Protein AF-A0A8S4QVA8-F1 (afdb_monomer)

Solvent-accessible surface area (backbone atoms only — not comparable to full-atom values): 4860 Å² total; per-residue (Å²): 134,88,90,67,89,82,54,68,77,65,74,68,58,86,75,75,53,65,52,64,62,64,55,50,53,53,51,52,52,56,53,70,69,42,97,64,86,70,71,46,77,51,76,50,76,47,79,24,36,46,100,60,82,73,52,102,87,41,65,51,56,50,75,41,77,50,74,51,76,50,68,87,131

InterPro domains:
  IPR002319 Phenylalanyl-tRNA synthetase [PF01409] (10-71)
  IPR045864 Class II Aminoacyl-tRNA synthetase/Biotinyl protein ligase (BPL) and lipoyl protein ligase (LPL) [G3DSA:3.30.930.10] (1-73)
  IPR045864 Class II Aminoacyl-tRNA synthetase/Biotinyl protein ligase (BPL) and lipoyl protein ligase (LPL) [SSF55681] (2-70)

pLDDT: mean 94.47, std 6.52, range [75.44, 98.5]

Mean predicted aligned erro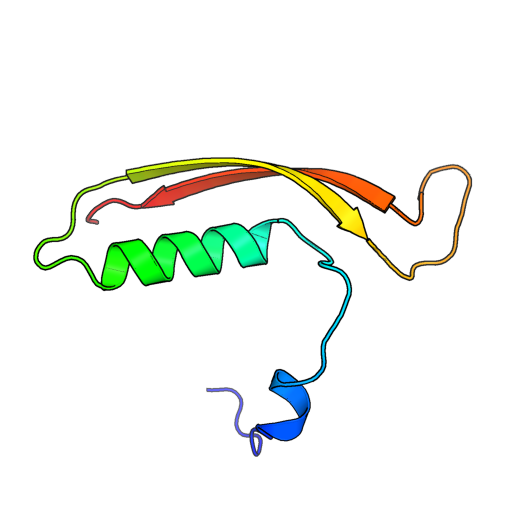r: 4.14 Å

Foldseek 3Di:
DPPDDDDPVVVPDDDFAAACVVVVVVVVVVQVPDPDHDKDKDKDWDKGADPDDDDPPDDRIDIDIDMDTDDDD

Radius of gyration: 16.11 Å; Cα contacts (8 Å, |Δi|>4): 76; chains: 1; bounding box: 38×25×39 Å

Sequence (73 aa):
GYRYSWKIAEAQKNLLRTHTTAVSARMLYRLAQQKEFTAQKYFSIDKVFRNESLDATHLAEFHQVEGVAAARG

Nearest PDB structures (foldseek):
  3l4g-assembly4_O  TM=9.750E-01  e=3.000E-06  Homo sapiens
  3l4g-assembly1_C  TM=9.702E-01  e=3.194E-06  Homo sapiens
  3l4g-assembly3_K  TM=9.645E-01  e=4.104E-06  Homo sapiens
  3wev-assembly1_A  TM=4.989E-01  e=5.146E+00  Marinomonas mediterranea MMB-1

Structure (mmCIF, N/CA/C/O backbone):
data_AF-A0A8S4QVA8-F1
#
_entry.id   AF-A0A8S4QVA8-F1
#
loop_
_atom_site.group_PDB
_atom_site.id
_atom_site.type_symbol
_atom_site.label_atom_id
_atom_site.label_alt_id
_atom_site.label_comp_id
_atom_site.label_asym_id
_atom_site.label_entity_id
_atom_site.label_seq_id
_atom_site.pdbx_PDB_ins_code
_atom_site.Cartn_x
_atom_site.Cartn_y
_atom_site.Cartn_z
_atom_site.occupancy
_atom_site.B_iso_or_equiv
_atom_site.auth_seq_id
_atom_site.auth_comp_id
_atom_site.auth_asym_id
_atom_site.auth_atom_id
_atom_site.pdbx_PDB_model_num
ATOM 1 N N . GLY A 1 1 ? -19.153 0.781 -6.186 1.00 93.25 1 GLY A N 1
ATOM 2 C CA . GLY A 1 1 ? -18.179 -0.111 -6.852 1.00 93.25 1 GLY A CA 1
ATOM 3 C C . GLY A 1 1 ? -18.030 0.267 -8.316 1.00 93.25 1 GLY A C 1
ATOM 4 O O . GLY A 1 1 ? -18.793 1.096 -8.791 1.00 93.25 1 GLY A O 1
ATOM 5 N N . TYR A 1 2 ? -17.082 -0.341 -9.028 1.00 95.81 2 TYR A N 1
ATOM 6 C CA . TYR A 1 2 ? -16.652 0.078 -10.374 1.00 95.81 2 TYR A CA 1
ATOM 7 C C . TYR A 1 2 ? -17.485 -0.465 -11.562 1.00 95.81 2 TYR A C 1
ATOM 9 O O . TYR A 1 2 ? -17.124 -0.219 -12.704 1.00 95.81 2 TYR A O 1
ATOM 17 N N . ARG A 1 3 ? -18.590 -1.192 -11.325 1.00 96.44 3 ARG A N 1
ATOM 18 C CA . ARG A 1 3 ? -19.538 -1.679 -12.361 1.00 96.44 3 ARG A CA 1
ATOM 19 C C . ARG A 1 3 ? -18.912 -2.479 -13.530 1.00 96.44 3 ARG A C 1
ATOM 21 O O . ARG A 1 3 ? -19.437 -2.441 -14.637 1.00 96.44 3 ARG A O 1
ATOM 28 N N . TYR A 1 4 ? -17.841 -3.237 -13.288 1.00 96.31 4 TYR A N 1
ATOM 29 C CA . TYR A 1 4 ? -17.271 -4.192 -14.250 1.00 96.31 4 TYR A CA 1
ATOM 30 C C . TYR A 1 4 ? -17.244 -5.611 -13.670 1.00 96.31 4 TYR A C 1
ATOM 32 O O . TYR A 1 4 ? -17.251 -5.794 -12.450 1.00 96.31 4 TYR A O 1
ATOM 40 N N . SER A 1 5 ? -17.192 -6.618 -14.544 1.00 97.00 5 SER A N 1
ATOM 41 C CA . SER A 1 5 ? -17.006 -8.013 -14.137 1.00 97.00 5 SER A CA 1
ATOM 42 C C . SER A 1 5 ? -15.567 -8.231 -13.681 1.00 97.00 5 SER A C 1
ATOM 44 O O . SER A 1 5 ? -14.648 -8.307 -14.500 1.00 97.00 5 SER A O 1
ATOM 46 N N . TRP A 1 6 ? -15.367 -8.319 -12.368 1.00 98.00 6 TRP A N 1
ATOM 47 C CA . TRP A 1 6 ? -14.064 -8.630 -11.796 1.00 98.00 6 TRP A CA 1
ATOM 48 C C . TRP A 1 6 ? -13.625 -10.049 -12.174 1.00 98.00 6 TRP A C 1
ATOM 50 O O . TRP A 1 6 ? -14.412 -10.993 -12.099 1.00 98.00 6 TRP A O 1
ATOM 60 N N . LYS A 1 7 ? -12.364 -10.201 -12.589 1.00 98.19 7 LYS A N 1
ATOM 61 C CA . LYS A 1 7 ? -11.789 -11.475 -13.035 1.00 98.19 7 LYS A CA 1
ATOM 62 C C . LYS A 1 7 ? -10.708 -11.921 -12.054 1.00 98.19 7 LYS A C 1
ATOM 64 O O . LYS A 1 7 ? -9.642 -11.315 -12.010 1.00 98.19 7 LYS A O 1
ATOM 69 N N . ILE A 1 8 ? -10.943 -13.023 -11.339 1.00 97.88 8 ILE A N 1
ATOM 70 C CA . ILE A 1 8 ? -9.953 -13.619 -10.419 1.00 97.88 8 ILE A CA 1
ATOM 71 C C . ILE A 1 8 ? -8.619 -13.919 -11.113 1.00 97.88 8 ILE A C 1
ATOM 73 O O . ILE A 1 8 ? -7.561 -13.649 -10.553 1.00 97.88 8 ILE A O 1
ATOM 77 N N . ALA A 1 9 ? -8.676 -14.392 -12.361 1.00 98.19 9 ALA A N 1
ATOM 78 C CA . ALA A 1 9 ? -7.495 -14.694 -13.162 1.00 98.19 9 ALA A CA 1
ATOM 79 C C . ALA A 1 9 ? -6.601 -13.463 -13.399 1.00 98.19 9 ALA A C 1
ATOM 81 O O . ALA A 1 9 ? -5.399 -13.618 -13.581 1.00 98.19 9 ALA A O 1
ATOM 82 N N . GLU A 1 10 ? -7.159 -12.245 -13.374 1.00 97.81 10 GLU A N 1
ATOM 83 C CA . GLU A 1 10 ? -6.367 -11.014 -13.465 1.00 97.81 10 GLU A CA 1
ATOM 84 C C . GLU A 1 10 ? -5.610 -10.745 -12.160 1.00 97.81 10 GLU A C 1
ATOM 86 O O . GLU A 1 10 ? -4.423 -10.440 -12.181 1.00 97.81 10 GLU 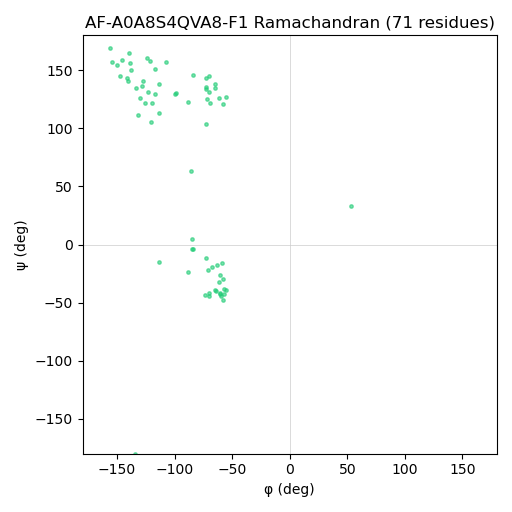A O 1
ATOM 91 N N . ALA A 1 11 ? -6.273 -10.920 -11.015 1.00 97.19 11 ALA A N 1
ATOM 92 C CA . ALA A 1 11 ? -5.691 -10.668 -9.697 1.00 97.19 11 ALA A CA 1
ATOM 93 C C . ALA A 1 11 ? -4.618 -11.695 -9.286 1.00 97.19 11 ALA A C 1
ATOM 95 O O . ALA A 1 11 ? -3.791 -11.402 -8.427 1.00 97.19 11 ALA A O 1
ATOM 96 N N . GLN A 1 12 ? -4.632 -12.892 -9.878 1.00 98.12 12 GLN A N 1
ATOM 97 C CA . GLN A 1 12 ? -3.661 -13.959 -9.607 1.00 98.12 12 GLN A CA 1
ATOM 98 C C . GLN A 1 12 ? -2.367 -13.844 -10.427 1.00 98.12 12 GLN A C 1
ATOM 100 O O . GLN A 1 12 ? -1.452 -14.647 -10.237 1.00 98.12 12 GLN A O 1
ATOM 105 N N . LYS A 1 13 ? -2.262 -12.869 -11.338 1.00 98.25 13 LYS A N 1
ATOM 106 C CA . LYS A 1 13 ? -1.025 -12.632 -12.084 1.00 98.25 13 LYS A CA 1
ATOM 107 C C . LYS A 1 13 ? 0.050 -12.086 -11.151 1.00 98.25 13 LYS A C 1
ATOM 109 O O . LYS A 1 13 ? -0.105 -11.024 -10.553 1.00 98.25 13 LYS A O 1
ATOM 114 N N . ASN A 1 14 ? 1.167 -12.798 -11.072 1.00 97.94 14 ASN A N 1
ATOM 1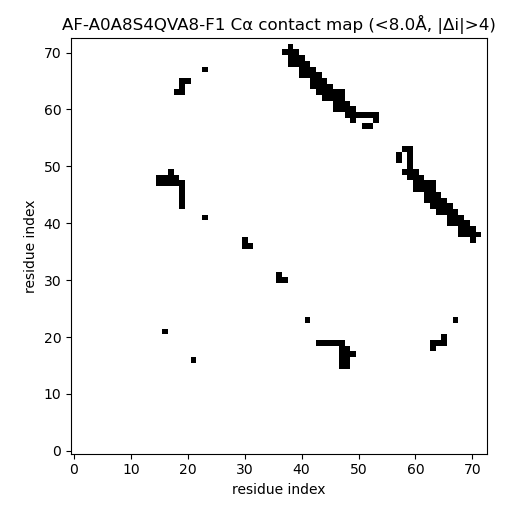15 C CA . ASN A 1 14 ? 2.327 -12.324 -10.334 1.00 97.94 14 ASN A CA 1
ATOM 116 C C . ASN A 1 14 ? 3.022 -11.188 -11.091 1.00 97.94 14 ASN A C 1
ATOM 118 O O . ASN A 1 14 ? 3.142 -11.216 -12.315 1.00 97.94 14 ASN A O 1
ATOM 122 N N . LEU A 1 15 ? 3.524 -10.215 -10.336 1.00 97.12 15 LEU A N 1
ATOM 123 C CA . LEU A 1 15 ? 4.320 -9.097 -10.828 1.00 97.12 15 LEU A CA 1
ATOM 124 C C . LEU A 1 15 ? 5.379 -8.714 -9.793 1.00 97.12 15 LEU A C 1
ATOM 126 O O . LEU A 1 15 ? 5.237 -9.008 -8.602 1.00 97.12 15 LEU A O 1
ATOM 130 N N . LEU A 1 16 ? 6.437 -8.041 -10.242 1.00 97.12 16 LEU A N 1
ATOM 131 C CA . LEU A 1 16 ? 7.371 -7.381 -9.334 1.00 97.12 16 LEU A CA 1
ATOM 132 C C . LEU A 1 16 ? 6.673 -6.179 -8.700 1.00 97.12 16 LEU A C 1
ATOM 134 O O . LEU A 1 16 ? 6.044 -5.388 -9.399 1.00 97.12 16 LEU A O 1
ATOM 138 N N . ARG A 1 17 ? 6.763 -6.046 -7.374 1.00 95.75 17 ARG A N 1
ATOM 139 C CA . ARG A 1 17 ? 6.046 -4.995 -6.636 1.00 95.75 17 ARG A CA 1
ATOM 140 C C . ARG A 1 17 ? 6.371 -3.604 -7.191 1.00 95.75 17 ARG A C 1
ATOM 142 O O . ARG A 1 17 ? 7.533 -3.207 -7.260 1.00 95.75 17 ARG A O 1
ATOM 149 N N . THR A 1 18 ? 5.330 -2.856 -7.525 1.00 96.50 18 THR A N 1
ATOM 150 C CA . THR A 1 18 ? 5.450 -1.520 -8.123 1.00 96.50 18 THR A CA 1
ATOM 151 C C . THR A 1 18 ? 5.534 -0.404 -7.085 1.00 96.50 18 THR A C 1
ATOM 153 O O . THR A 1 18 ? 6.088 0.659 -7.358 1.00 96.50 18 THR A O 1
ATOM 156 N N . HIS A 1 19 ? 5.021 -0.666 -5.878 1.00 97.62 19 HIS A N 1
ATOM 157 C CA . HIS A 1 19 ? 4.984 0.250 -4.738 1.00 97.62 19 HIS A CA 1
ATOM 158 C C . HIS A 1 19 ? 5.034 -0.525 -3.413 1.00 97.62 19 HIS A C 1
ATOM 160 O O . HIS A 1 19 ? 4.574 -1.670 -3.333 1.00 97.62 19 HIS A O 1
ATOM 166 N N . THR A 1 20 ? 5.514 0.114 -2.342 1.00 98.25 20 THR A N 1
ATOM 167 C CA . THR A 1 20 ? 5.451 -0.444 -0.979 1.00 98.25 20 THR A CA 1
ATOM 168 C C . THR A 1 20 ? 4.036 -0.431 -0.395 1.00 98.25 20 THR A C 1
ATOM 170 O O . THR A 1 20 ? 3.768 -1.170 0.548 1.00 98.25 20 THR A O 1
ATOM 173 N N . THR A 1 21 ? 3.080 0.261 -1.021 1.00 98.12 21 THR A N 1
ATOM 174 C CA . THR A 1 21 ? 1.669 0.303 -0.599 1.00 98.12 21 THR A CA 1
ATOM 175 C C . THR A 1 21 ? 1.006 -1.075 -0.544 1.00 98.12 21 THR A C 1
ATOM 177 O O . THR A 1 21 ? 0.157 -1.324 0.312 1.00 98.12 21 THR A O 1
ATOM 180 N N . ALA A 1 22 ? 1.431 -2.028 -1.383 1.00 97.50 22 ALA A N 1
ATOM 181 C CA . ALA A 1 22 ? 0.974 -3.418 -1.286 1.00 97.50 22 ALA A CA 1
ATOM 182 C C . ALA A 1 22 ? 1.350 -4.069 0.065 1.00 97.50 22 ALA A C 1
ATOM 184 O O . ALA A 1 22 ? 0.604 -4.893 0.600 1.00 97.50 22 ALA A O 1
ATOM 185 N N . VAL A 1 23 ? 2.485 -3.674 0.655 1.00 97.81 23 VAL A N 1
ATOM 186 C CA . VAL A 1 23 ? 2.903 -4.097 2.000 1.00 97.81 23 VAL A CA 1
ATOM 187 C C . VAL A 1 23 ? 2.005 -3.462 3.055 1.00 97.81 23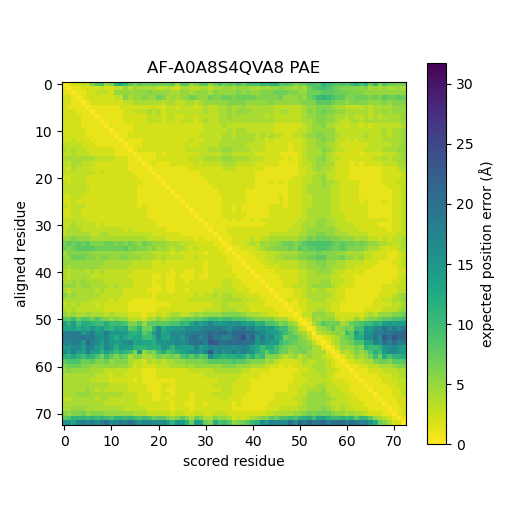 VAL A C 1
ATOM 189 O O . VAL A 1 23 ? 1.529 -4.176 3.937 1.00 97.81 23 VAL A O 1
ATOM 192 N N . SER A 1 24 ? 1.704 -2.168 2.942 1.00 98.38 24 SER A N 1
ATOM 193 C CA . SER A 1 24 ? 0.770 -1.483 3.843 1.00 98.38 24 SER A CA 1
ATOM 194 C C . SER A 1 24 ? -0.623 -2.105 3.805 1.00 98.38 24 SER A C 1
ATOM 196 O O . SER A 1 24 ? -1.178 -2.399 4.860 1.00 98.38 24 SER A O 1
ATOM 198 N N . ALA A 1 25 ? -1.152 -2.427 2.620 1.00 98.38 25 ALA A N 1
ATOM 199 C CA . ALA A 1 25 ? -2.422 -3.140 2.476 1.00 98.38 25 ALA A CA 1
ATOM 200 C C . ALA A 1 25 ? -2.409 -4.491 3.214 1.00 98.38 25 ALA A C 1
ATOM 202 O O . ALA A 1 25 ? -3.351 -4.823 3.935 1.00 98.38 25 ALA A O 1
ATOM 203 N N . ARG A 1 26 ? -1.307 -5.247 3.116 1.00 98.19 26 ARG A N 1
ATOM 204 C CA . ARG A 1 26 ? -1.123 -6.505 3.856 1.00 98.19 26 ARG A CA 1
ATOM 205 C C . ARG A 1 26 ? -1.067 -6.294 5.372 1.00 98.19 26 ARG A C 1
ATOM 207 O O . ARG A 1 26 ? -1.613 -7.109 6.115 1.00 98.19 26 ARG A O 1
ATOM 214 N N . MET A 1 27 ? -0.417 -5.231 5.842 1.00 98.19 27 MET A N 1
ATOM 215 C CA . MET A 1 27 ? -0.343 -4.907 7.272 1.00 98.19 27 MET A CA 1
ATOM 216 C C . MET A 1 27 ? -1.695 -4.452 7.825 1.00 98.19 27 MET A C 1
ATOM 218 O O . MET A 1 27 ? -2.097 -4.914 8.889 1.00 98.19 27 MET A O 1
ATOM 222 N N . LEU A 1 28 ? -2.434 -3.634 7.075 1.00 98.00 28 LEU A N 1
ATOM 223 C CA . LEU A 1 28 ? -3.790 -3.214 7.427 1.00 98.00 28 LEU A CA 1
ATOM 224 C C . LEU A 1 28 ? -4.763 -4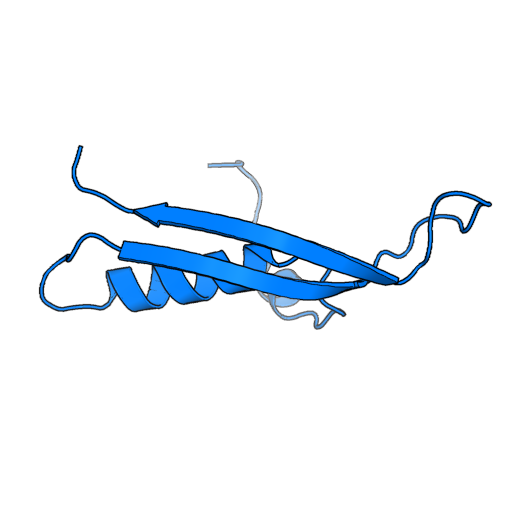.394 7.446 1.00 98.00 28 LEU A C 1
ATOM 226 O O . LEU A 1 28 ? -5.564 -4.499 8.370 1.00 98.00 28 LEU A O 1
ATOM 230 N N . TYR A 1 29 ? -4.657 -5.322 6.490 1.00 98.12 29 TYR A N 1
ATOM 231 C CA . TYR A 1 29 ? -5.444 -6.554 6.515 1.00 98.12 29 TYR A CA 1
ATOM 232 C C . TYR A 1 29 ? -5.192 -7.344 7.803 1.00 98.12 29 TYR A C 1
ATOM 234 O O . TYR A 1 29 ? -6.143 -7.722 8.480 1.00 98.12 29 TYR A O 1
ATOM 242 N N . ARG A 1 30 ? -3.921 -7.536 8.187 1.00 97.44 30 ARG A N 1
ATOM 243 C CA . ARG A 1 30 ? -3.553 -8.215 9.443 1.00 97.44 30 ARG A CA 1
ATOM 244 C C . ARG A 1 30 ? -4.085 -7.489 10.677 1.00 97.44 30 ARG A C 1
ATOM 246 O O . ARG A 1 30 ? -4.578 -8.151 11.582 1.00 97.44 30 ARG A O 1
ATOM 253 N N . LEU A 1 31 ? -4.006 -6.158 10.704 1.00 97.19 31 LEU A N 1
ATOM 254 C CA . LEU A 1 31 ? -4.576 -5.342 11.778 1.00 97.19 31 LEU A CA 1
ATOM 255 C C . LEU A 1 31 ? -6.094 -5.545 11.885 1.00 97.19 31 LEU A C 1
ATOM 257 O O . LEU A 1 31 ? -6.611 -5.724 12.981 1.00 97.19 31 LEU A O 1
ATOM 261 N N . ALA A 1 32 ? -6.795 -5.600 10.751 1.00 96.44 32 ALA A N 1
ATOM 262 C CA . ALA A 1 32 ? -8.236 -5.831 10.705 1.00 96.44 32 ALA A CA 1
ATOM 263 C C . ALA A 1 32 ? -8.659 -7.246 11.149 1.00 96.44 32 ALA A C 1
ATOM 265 O O . ALA A 1 32 ? -9.817 -7.439 11.501 1.00 96.44 32 ALA A O 1
ATOM 266 N N . GLN A 1 33 ? -7.748 -8.228 11.149 1.00 97.19 33 GLN A N 1
ATOM 267 C CA . GLN A 1 33 ? -8.023 -9.578 11.665 1.00 97.19 33 GLN A CA 1
ATOM 268 C C . GLN A 1 33 ? -7.852 -9.697 13.192 1.00 97.19 33 GLN A C 1
ATOM 270 O O . GLN A 1 33 ? -8.084 -10.769 13.753 1.00 97.19 33 GLN A O 1
ATOM 275 N N . GLN A 1 34 ? -7.403 -8.644 13.883 1.00 95.88 34 GLN A N 1
ATOM 276 C CA . GLN A 1 34 ? -7.272 -8.668 15.341 1.00 95.88 34 GLN A CA 1
ATOM 277 C C . GLN A 1 34 ? -8.653 -8.673 16.009 1.00 95.88 34 GLN A C 1
ATOM 279 O O . GLN A 1 34 ? -9.584 -8.035 15.526 1.00 95.88 34 GLN A O 1
ATOM 284 N N . LYS A 1 35 ? -8.778 -9.370 17.151 1.00 96.00 35 LYS A N 1
ATOM 285 C CA . LYS A 1 35 ? -10.032 -9.407 17.932 1.00 96.00 35 LYS A CA 1
ATOM 286 C C . LYS A 1 35 ? -10.494 -8.010 18.340 1.00 96.00 35 LYS A C 1
ATOM 288 O O . LYS A 1 35 ? -11.685 -7.721 18.327 1.00 96.00 35 LYS A O 1
ATOM 293 N N . GLU A 1 36 ? -9.539 -7.158 18.690 1.00 95.44 36 GLU A N 1
ATOM 294 C CA . GLU A 1 36 ? -9.771 -5.772 19.064 1.00 95.44 36 GLU A CA 1
ATOM 295 C C . GLU A 1 36 ? -8.854 -4.871 18.246 1.00 95.44 36 GLU A C 1
ATOM 297 O O . GLU A 1 36 ? -7.665 -5.149 18.081 1.00 95.44 36 GLU A O 1
ATOM 302 N N . PHE A 1 37 ? -9.407 -3.769 17.742 1.00 96.00 37 PHE A N 1
ATOM 303 C CA . PHE A 1 37 ? -8.616 -2.768 17.042 1.00 96.00 37 PHE A CA 1
ATOM 304 C C . PHE A 1 37 ? -7.733 -2.001 18.025 1.00 96.00 37 PHE A C 1
ATOM 306 O O . PHE A 1 37 ? -8.243 -1.349 18.941 1.00 96.00 37 PHE A O 1
ATOM 313 N N . THR A 1 38 ? -6.431 -1.992 17.748 1.00 96.12 38 THR A N 1
ATOM 314 C CA . THR A 1 38 ? -5.455 -1.107 18.390 1.00 96.12 38 THR A CA 1
ATOM 315 C C . THR A 1 38 ? -4.903 -0.131 17.356 1.00 96.12 38 THR A C 1
ATOM 317 O O . THR A 1 38 ? -4.621 -0.522 16.225 1.00 96.12 38 THR A O 1
ATOM 320 N N . ALA A 1 39 ? -4.750 1.142 17.723 1.00 97.31 39 ALA A N 1
ATOM 321 C CA . ALA A 1 39 ? -4.152 2.133 16.833 1.00 97.31 39 ALA A CA 1
ATOM 322 C C . ALA A 1 39 ? -2.682 1.789 16.554 1.00 97.31 39 ALA A C 1
ATOM 324 O O . ALA A 1 39 ? -1.950 1.401 17.462 1.00 97.31 39 ALA A O 1
ATOM 325 N N . GLN A 1 40 ? -2.249 1.936 15.304 1.00 97.94 40 GLN A N 1
ATOM 326 C CA . GLN A 1 40 ? -0.922 1.517 14.857 1.00 97.94 40 GLN A CA 1
ATOM 327 C C . GLN A 1 40 ? -0.289 2.554 13.936 1.00 97.94 40 GLN A C 1
ATOM 329 O O . GLN A 1 40 ? -0.975 3.253 13.188 1.00 97.94 40 GLN A O 1
ATOM 334 N N . LYS A 1 41 ? 1.044 2.616 13.961 1.00 98.25 41 LYS A N 1
ATOM 335 C CA . LYS A 1 41 ? 1.863 3.375 13.012 1.00 98.25 41 LYS A CA 1
ATOM 336 C C . LYS A 1 41 ? 2.891 2.422 12.410 1.00 98.25 41 LYS A C 1
ATOM 338 O O . LYS A 1 41 ? 3.672 1.826 13.146 1.00 98.25 41 LYS A O 1
ATOM 343 N N . TYR A 1 42 ? 2.883 2.275 11.092 1.00 98.31 42 TYR A N 1
ATOM 344 C CA . TYR A 1 42 ? 3.830 1.442 10.356 1.00 98.31 42 TYR A CA 1
ATOM 345 C C . TYR A 1 42 ? 4.671 2.306 9.421 1.00 98.31 42 TYR A C 1
ATOM 347 O O . TYR A 1 42 ? 4.201 3.330 8.927 1.00 98.31 42 TYR A O 1
ATOM 355 N N . PHE A 1 43 ? 5.898 1.868 9.146 1.00 98.38 43 PHE A N 1
ATOM 356 C CA . PHE A 1 4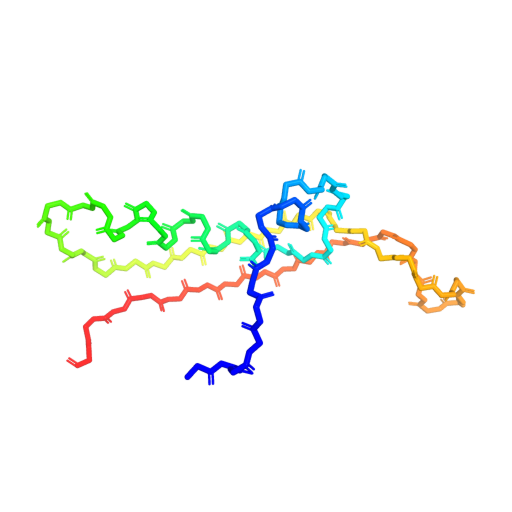3 ? 6.740 2.437 8.101 1.00 98.38 43 PHE A CA 1
ATOM 357 C C . PHE A 1 43 ? 7.461 1.325 7.339 1.00 98.38 43 PHE A C 1
ATOM 359 O O . PHE A 1 43 ? 7.651 0.222 7.854 1.00 98.38 43 PHE A O 1
ATOM 366 N N . SER A 1 44 ? 7.851 1.613 6.103 1.00 98.19 44 SER A N 1
ATOM 367 C CA . SER A 1 44 ? 8.667 0.727 5.281 1.00 98.19 44 SER A CA 1
ATOM 368 C C . SER A 1 44 ? 9.569 1.536 4.358 1.00 98.19 44 SER A C 1
ATOM 370 O O . SER A 1 44 ? 9.188 2.606 3.883 1.00 98.19 44 SER A O 1
ATOM 372 N N . ILE A 1 45 ? 10.768 1.012 4.116 1.00 98.19 45 ILE A N 1
ATOM 373 C CA . ILE A 1 45 ? 11.716 1.503 3.118 1.00 98.19 45 ILE A CA 1
ATOM 374 C C . ILE A 1 45 ? 12.157 0.272 2.351 1.00 98.19 45 ILE A C 1
ATOM 376 O O . ILE A 1 45 ? 12.786 -0.612 2.929 1.00 98.19 45 ILE A O 1
ATOM 380 N N . ASP A 1 46 ? 11.768 0.164 1.086 1.00 97.25 46 ASP A N 1
ATOM 381 C CA . ASP A 1 46 ? 12.066 -1.040 0.318 1.00 97.25 46 ASP A CA 1
ATOM 382 C C . ASP A 1 46 ? 12.122 -0.760 -1.187 1.00 97.25 46 ASP A C 1
ATOM 384 O O . ASP A 1 46 ? 11.552 0.215 -1.681 1.00 97.25 46 ASP A O 1
ATOM 388 N N . LYS A 1 47 ? 12.818 -1.626 -1.922 1.00 96.75 47 LYS A N 1
ATOM 389 C CA . LYS A 1 47 ? 12.998 -1.512 -3.372 1.00 96.75 47 LYS A CA 1
ATOM 390 C C . LYS A 1 47 ? 11.709 -1.846 -4.126 1.00 96.75 47 LYS A C 1
ATOM 392 O O . LYS A 1 47 ? 11.106 -2.887 -3.867 1.00 96.75 47 LYS A O 1
ATOM 397 N N . VAL A 1 48 ? 11.328 -1.031 -5.101 1.00 97.12 48 VAL A N 1
ATOM 398 C CA . VAL A 1 48 ? 10.180 -1.238 -5.998 1.00 97.12 48 VAL A CA 1
ATOM 399 C C . VAL A 1 48 ? 10.624 -1.207 -7.456 1.00 97.12 48 VAL A C 1
ATOM 401 O O . VAL A 1 48 ? 11.694 -0.685 -7.755 1.00 97.12 48 VAL A O 1
ATOM 404 N N . PHE A 1 49 ? 9.806 -1.767 -8.348 1.00 96.00 49 PHE A N 1
ATOM 405 C CA . PHE A 1 49 ? 10.120 -1.930 -9.767 1.00 96.00 49 PHE A CA 1
ATOM 406 C C . PHE A 1 49 ? 9.053 -1.263 -10.629 1.00 96.00 49 PHE A C 1
ATOM 408 O O . PHE A 1 49 ? 7.862 -1.516 -10.441 1.00 96.00 49 PHE A O 1
ATOM 415 N N . ARG A 1 50 ? 9.460 -0.448 -11.601 1.00 92.56 50 ARG A N 1
ATOM 416 C CA . ARG A 1 50 ? 8.541 0.175 -12.556 1.00 92.56 50 ARG A CA 1
ATOM 417 C C . ARG A 1 50 ? 9.034 -0.037 -13.974 1.00 92.56 50 ARG A C 1
ATOM 419 O O . ARG A 1 50 ? 10.172 0.277 -14.301 1.00 92.56 50 ARG A O 1
ATOM 426 N N . ASN A 1 51 ? 8.150 -0.579 -14.807 1.00 86.81 51 ASN A N 1
ATOM 427 C CA . ASN A 1 51 ? 8.396 -0.756 -16.233 1.00 86.81 51 ASN A CA 1
ATOM 428 C C . ASN A 1 51 ? 8.021 0.531 -16.985 1.00 86.81 51 ASN A C 1
ATOM 430 O O . ASN A 1 51 ? 7.058 0.560 -17.749 1.00 86.81 51 ASN A O 1
ATOM 434 N N . GLU A 1 52 ? 8.733 1.607 -16.666 1.00 80.75 52 GLU A N 1
ATOM 435 C CA . GLU A 1 52 ? 8.638 2.916 -17.314 1.00 80.75 52 GLU A CA 1
ATOM 436 C C . GLU A 1 52 ? 9.890 3.134 -18.178 1.00 80.75 52 GLU A C 1
ATOM 438 O O . GLU A 1 52 ? 10.921 2.488 -17.963 1.00 80.75 52 GLU A O 1
ATOM 443 N N . SER A 1 53 ? 9.803 4.009 -19.183 1.00 78.19 53 SER A N 1
ATOM 444 C CA . SER A 1 53 ? 10.950 4.333 -20.036 1.00 78.19 53 SER A CA 1
ATOM 445 C C . SER A 1 53 ? 12.100 4.864 -19.182 1.00 78.19 53 SER A C 1
ATOM 447 O O . SER A 1 53 ? 11.944 5.873 -18.500 1.00 78.19 53 SER A O 1
ATOM 449 N N . LEU A 1 54 ? 13.250 4.190 -19.237 1.00 76.31 54 LEU A N 1
ATOM 450 C CA . LEU A 1 54 ? 14.463 4.653 -18.572 1.00 76.31 54 LEU A CA 1
ATOM 451 C C . LEU A 1 54 ? 14.875 6.004 -19.157 1.00 76.31 54 LEU A C 1
ATOM 453 O O . LEU A 1 54 ? 15.073 6.133 -20.366 1.00 76.31 54 LEU A O 1
ATOM 457 N N . ASP A 1 55 ? 15.053 6.988 -18.291 1.00 76.88 55 ASP A N 1
ATOM 458 C CA . ASP A 1 55 ? 15.695 8.249 -18.628 1.00 76.88 55 ASP A CA 1
ATOM 459 C C . ASP A 1 55 ? 16.708 8.613 -17.534 1.00 76.88 55 ASP A C 1
ATOM 461 O O . ASP A 1 55 ? 16.904 7.873 -16.569 1.00 76.88 55 ASP A O 1
ATOM 465 N N . ALA A 1 56 ? 17.388 9.748 -17.683 1.00 75.44 56 ALA A N 1
ATOM 466 C CA . ALA A 1 56 ? 18.408 10.184 -16.729 1.00 75.44 56 ALA A CA 1
ATOM 467 C C . ALA A 1 56 ? 17.885 10.368 -15.284 1.00 75.44 56 ALA A C 1
ATOM 469 O O . ALA A 1 56 ? 18.684 10.457 -14.354 1.00 75.44 56 ALA A O 1
ATOM 470 N N . THR A 1 57 ? 16.567 10.437 -15.093 1.00 76.38 57 THR A N 1
ATOM 471 C CA . THR A 1 57 ? 15.886 10.661 -13.811 1.00 76.38 57 THR A CA 1
ATOM 472 C C . THR A 1 57 ? 15.066 9.462 -13.323 1.00 76.38 57 THR A C 1
ATOM 474 O O . THR A 1 57 ? 14.740 9.402 -12.137 1.00 76.38 57 THR A O 1
ATOM 477 N N . HIS A 1 58 ? 14.777 8.484 -14.186 1.00 79.25 58 HIS A N 1
ATOM 478 C CA . HIS A 1 58 ? 13.901 7.351 -13.889 1.00 79.25 58 HIS A CA 1
ATOM 479 C C . HIS A 1 58 ? 14.641 6.023 -14.039 1.00 79.25 58 HIS A C 1
ATOM 481 O O . HIS A 1 58 ? 14.890 5.528 -15.139 1.00 79.25 58 HIS A O 1
ATOM 487 N N . LEU A 1 59 ? 14.966 5.421 -12.895 1.00 85.62 59 LEU A N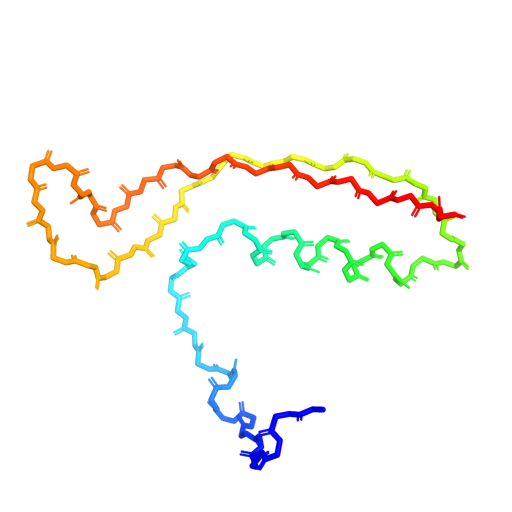 1
ATOM 488 C CA . LEU A 1 59 ? 15.484 4.060 -12.826 1.00 85.62 59 LEU A CA 1
ATOM 489 C C . LEU A 1 59 ? 14.328 3.052 -12.843 1.00 85.62 59 LEU A C 1
ATOM 491 O O . LEU A 1 59 ? 13.287 3.276 -12.226 1.00 85.62 59 LEU A O 1
ATOM 495 N N . ALA A 1 60 ? 14.550 1.892 -13.468 1.00 88.81 60 ALA A N 1
ATOM 496 C CA . ALA A 1 60 ? 13.591 0.779 -13.473 1.00 88.81 60 ALA A CA 1
ATOM 497 C C . ALA A 1 60 ? 13.334 0.204 -12.066 1.00 88.81 60 ALA A C 1
ATOM 499 O O . ALA A 1 60 ? 12.337 -0.484 -11.839 1.00 88.81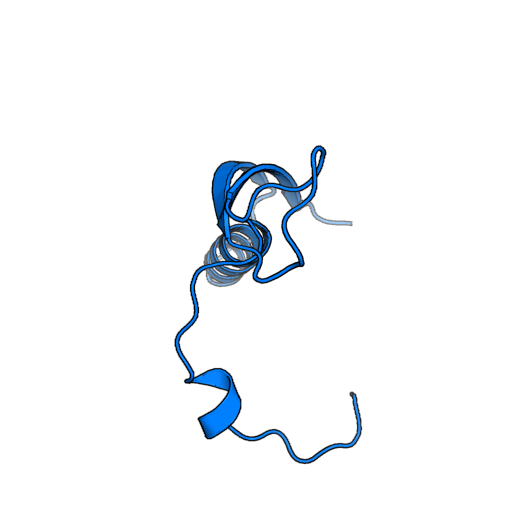 60 ALA A O 1
ATOM 500 N N . GLU A 1 61 ? 14.223 0.490 -11.113 1.00 92.81 61 GLU A N 1
ATOM 501 C CA . GLU A 1 61 ? 14.065 0.166 -9.703 1.00 92.81 61 GLU A CA 1
ATOM 502 C C . GLU A 1 61 ? 14.592 1.289 -8.806 1.00 92.81 61 GLU A C 1
ATOM 504 O O . GLU A 1 61 ? 15.600 1.928 -9.103 1.00 92.81 61 GLU A O 1
ATOM 509 N N . PHE A 1 62 ? 13.922 1.524 -7.681 1.00 94.62 62 PHE A N 1
ATOM 510 C CA . PHE A 1 62 ? 14.334 2.514 -6.684 1.00 94.62 62 PHE A CA 1
ATOM 511 C C . PHE A 1 62 ? 13.754 2.170 -5.308 1.00 94.62 62 PHE A C 1
ATOM 513 O O . PHE A 1 62 ? 12.903 1.291 -5.183 1.00 94.62 62 PHE A O 1
ATOM 520 N N . HIS A 1 63 ? 14.217 2.843 -4.255 1.00 97.06 63 HIS A N 1
ATOM 521 C CA . HIS A 1 63 ? 13.690 2.646 -2.903 1.00 97.06 63 HIS A CA 1
ATOM 522 C C . HIS A 1 63 ? 12.499 3.573 -2.660 1.00 97.06 63 HIS A C 1
ATOM 524 O O . HIS A 1 63 ? 12.631 4.791 -2.763 1.00 97.06 63 HIS A O 1
ATOM 530 N N . GLN A 1 64 ? 11.346 3.003 -2.316 1.00 97.69 64 GLN A N 1
ATOM 531 C CA . GLN A 1 64 ? 10.170 3.759 -1.894 1.00 97.69 64 GLN A CA 1
ATOM 532 C C . GLN A 1 64 ? 10.091 3.771 -0.363 1.00 97.69 64 GLN A C 1
ATOM 534 O O . GLN A 1 64 ? 10.171 2.723 0.280 1.00 97.69 64 GLN A O 1
ATOM 539 N N . VAL A 1 65 ? 9.906 4.963 0.207 1.00 98.31 65 VAL A N 1
ATOM 540 C CA . VAL A 1 65 ? 9.628 5.176 1.633 1.00 98.31 65 VAL A CA 1
ATOM 541 C C . VAL A 1 65 ? 8.127 5.386 1.802 1.00 98.31 65 VAL A C 1
ATOM 543 O O . VAL A 1 65 ? 7.539 6.209 1.106 1.00 98.31 65 VAL A O 1
ATOM 546 N N . GLU A 1 66 ? 7.502 4.660 2.725 1.00 98.50 66 GLU A N 1
ATOM 547 C CA . GLU A 1 66 ? 6.078 4.818 3.030 1.00 98.50 66 GLU A CA 1
ATOM 548 C C . GLU A 1 66 ? 5.820 4.714 4.535 1.00 98.50 66 GLU A C 1
ATOM 550 O O . GLU A 1 66 ? 6.410 3.873 5.215 1.00 98.50 66 GLU A O 1
ATOM 555 N N . GLY A 1 67 ? 4.915 5.553 5.044 1.00 98.19 67 GLY A N 1
ATOM 556 C CA . GLY A 1 67 ? 4.391 5.489 6.405 1.00 98.19 67 GLY A CA 1
ATOM 557 C C . GLY A 1 67 ? 2.864 5.483 6.401 1.00 98.19 67 GLY A C 1
ATOM 558 O O . GLY A 1 67 ? 2.245 6.199 5.617 1.00 98.19 67 GLY A O 1
ATOM 559 N N . VAL A 1 68 ? 2.253 4.690 7.282 1.00 98.00 68 VAL A N 1
ATOM 560 C CA . VAL A 1 68 ? 0.794 4.616 7.453 1.00 98.00 68 VAL A CA 1
ATOM 561 C C . VAL A 1 68 ? 0.431 4.668 8.935 1.00 98.00 68 VAL A C 1
ATOM 563 O O . VAL A 1 68 ? 1.036 3.986 9.761 1.00 98.00 68 VAL A O 1
ATOM 566 N N . ALA A 1 69 ? -0.570 5.478 9.275 1.00 97.75 69 ALA A N 1
ATOM 567 C CA . ALA A 1 69 ? -1.147 5.556 10.611 1.00 97.75 69 ALA A CA 1
ATOM 568 C C . ALA A 1 69 ? -2.620 5.135 10.554 1.00 97.75 69 ALA A C 1
ATOM 570 O O . ALA A 1 69 ? -3.380 5.640 9.732 1.00 97.75 69 ALA A O 1
ATOM 571 N N . ALA A 1 70 ? -3.014 4.217 11.433 1.00 97.69 70 ALA A N 1
ATOM 572 C CA . ALA A 1 70 ? -4.388 3.759 11.593 1.00 97.69 70 ALA A CA 1
ATOM 573 C C . ALA A 1 70 ? -4.843 4.053 13.025 1.00 97.69 70 ALA A C 1
ATOM 575 O O . ALA A 1 70 ? -4.235 3.576 13.982 1.00 97.69 70 ALA A O 1
ATOM 576 N N . ALA A 1 71 ? -5.912 4.830 13.173 1.00 96.12 71 ALA A N 1
ATOM 577 C CA . ALA A 1 71 ? -6.492 5.210 14.458 1.00 96.12 71 ALA A CA 1
ATOM 578 C C . ALA A 1 71 ? -8.025 5.179 14.378 1.00 96.12 71 ALA A C 1
ATOM 580 O O . ALA A 1 71 ? -8.587 5.134 13.283 1.00 96.12 71 ALA A O 1
ATOM 581 N N . ARG A 1 72 ? -8.696 5.191 15.537 1.00 90.06 72 ARG A N 1
ATOM 58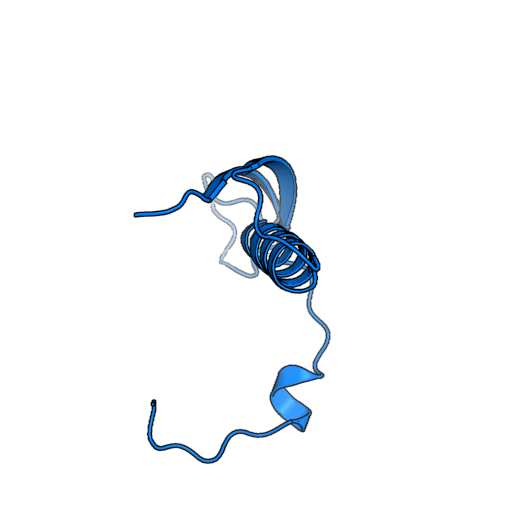2 C CA . ARG A 1 72 ? -10.145 5.426 15.588 1.00 90.06 72 ARG A CA 1
ATOM 583 C C . ARG A 1 72 ? -10.405 6.905 15.292 1.00 90.06 72 ARG A C 1
ATOM 585 O O . ARG A 1 72 ? -9.655 7.748 15.784 1.00 90.06 72 ARG A O 1
ATOM 592 N N . GLY A 1 73 ? -11.404 7.166 14.449 1.00 75.50 73 GLY A N 1
ATOM 593 C CA . GLY A 1 73 ? -11.927 8.511 14.200 1.00 75.50 73 GLY A CA 1
ATOM 594 C C . GLY A 1 73 ? -12.787 9.013 15.346 1.00 75.50 73 GLY A C 1
ATOM 595 O O . GLY A 1 73 ? -13.212 8.168 16.170 1.00 75.50 73 GLY A O 1
#

Organism: NCBI:txid348720

Secondary structure (DSSP, 8-state):
---S---HHHHT-----S-THHHHHHHHHHHHTSSS---EEEEEEEEEE--S--BTTB-SEEEEEEEEEE---